Protein AF-A0AAD4V0M7-F1 (afdb_monomer_lite)

Radius of gyration: 17.0 Å; chains: 1; bounding box: 47×48×39 Å

Sequence (174 aa):
MKFLETIVFMVLGIALSFDIGGNMSCNAAGQYDYFQFVQESPFVFCKIMDGNGCNILPLPWIFTIHGLWPSNFTHRHEPCVGAQFSRDVMNEASNNELRADLELSWRSFISGRSNMDFWEYEYNTHGKCSDHKFSQMQYFDRARSLWKQYKAHTLFSNRSIEPGKSYRFTDAMK

Secondary structure (DSSP, 8-state):
---------SSS---EEEE------S-SS---SEEEEEEE-HHHHHHHTTTSSB--SSPPSS-EEEEEEEE-TT---PPP-SPPP-HHHHHSGGGHHHHHHHHHHS---BTT--HHHHHHHHHHHTGGGGTTTS-HHHHHHHHHHHHHH--HHHHHHHTT--TTS---HHHHT-

Structure (mmCIF, N/CA/C/O backbone):
data_AF-A0AAD4V0M7-F1
#
_entry.id   AF-A0AAD4V0M7-F1
#
loop_
_atom_site.group_PDB
_atom_site.id
_atom_site.type_symbol
_atom_site.label_atom_id
_atom_site.label_alt_id
_atom_site.label_comp_id
_atom_site.label_asym_id
_atom_site.label_entity_id
_atom_site.label_seq_id
_atom_site.pdbx_PDB_ins_code
_atom_site.Cartn_x
_atom_site.Cartn_y
_atom_site.Cartn_z
_atom_site.occupancy
_atom_site.B_iso_or_equiv
_atom_site.auth_seq_id
_atom_site.auth_comp_id
_atom_site.auth_asym_id
_atom_site.auth_atom_id
_atom_site.pdbx_PDB_model_num
ATOM 1 N N . MET A 1 1 ? -1.769 -33.464 -7.963 1.00 26.36 1 MET A N 1
ATOM 2 C CA . MET A 1 1 ? -2.168 -32.127 -7.479 1.00 26.36 1 MET A CA 1
ATOM 3 C C . MET A 1 1 ? -1.228 -31.100 -8.090 1.00 26.36 1 MET A C 1
ATOM 5 O O . MET A 1 1 ? -0.096 -30.991 -7.644 1.00 26.36 1 MET A O 1
ATOM 9 N N . LYS A 1 2 ? -1.641 -30.448 -9.180 1.00 24.23 2 LYS A N 1
ATOM 10 C CA . LYS A 1 2 ? -0.927 -29.311 -9.773 1.00 24.23 2 LYS A CA 1
ATOM 11 C C . LYS A 1 2 ? -1.773 -28.082 -9.457 1.00 24.23 2 LYS A C 1
ATOM 13 O O . LYS A 1 2 ? -2.903 -28.011 -9.926 1.00 24.23 2 LYS A O 1
ATOM 18 N N . PHE A 1 3 ? -1.263 -27.206 -8.598 1.00 26.52 3 PHE A N 1
ATOM 19 C CA . PHE A 1 3 ? -1.869 -25.908 -8.322 1.00 26.52 3 PHE A CA 1
ATOM 20 C C . PHE A 1 3 ? -1.804 -25.084 -9.610 1.00 26.52 3 PHE A C 1
ATOM 22 O O . PHE A 1 3 ? -0.721 -24.860 -10.149 1.00 26.52 3 PHE A O 1
ATOM 29 N N . LEU A 1 4 ? -2.969 -24.743 -10.156 1.00 24.91 4 LEU A N 1
ATOM 30 C CA . LEU A 1 4 ? -3.103 -23.914 -11.346 1.00 24.91 4 LEU A CA 1
ATOM 31 C C . LEU A 1 4 ? -3.176 -22.455 -10.874 1.00 24.91 4 LEU A C 1
ATOM 33 O O . LEU A 1 4 ? -4.256 -21.947 -10.596 1.00 24.91 4 LEU A O 1
ATOM 37 N N . GLU A 1 5 ? -2.035 -21.781 -10.742 1.00 35.38 5 GLU A N 1
ATOM 38 C CA . GLU A 1 5 ? -2.038 -20.324 -10.585 1.00 35.38 5 GLU A CA 1
ATOM 39 C C . GLU A 1 5 ? -2.239 -19.690 -11.962 1.00 35.38 5 GLU A C 1
ATOM 41 O O . GLU A 1 5 ? -1.341 -19.672 -12.804 1.00 35.38 5 GLU A O 1
ATOM 46 N N . THR A 1 6 ? -3.450 -19.204 -12.223 1.00 31.84 6 THR A N 1
ATOM 47 C CA . THR A 1 6 ? -3.729 -18.373 -13.398 1.00 31.84 6 THR A CA 1
ATOM 48 C C . THR A 1 6 ? -3.452 -16.922 -13.022 1.00 31.84 6 THR A C 1
ATOM 50 O O . THR A 1 6 ? -4.291 -16.254 -12.425 1.00 31.84 6 THR A O 1
ATOM 53 N N . ILE A 1 7 ? -2.251 -16.438 -13.350 1.00 39.69 7 ILE A N 1
ATOM 54 C CA . ILE A 1 7 ? -1.890 -15.024 -13.215 1.00 39.69 7 ILE A CA 1
ATOM 55 C C . ILE A 1 7 ? -2.417 -14.285 -14.450 1.00 39.69 7 ILE A C 1
ATOM 57 O O . ILE A 1 7 ? -1.836 -14.364 -15.534 1.00 39.69 7 ILE A O 1
ATOM 61 N N . VAL A 1 8 ? -3.534 -13.571 -14.302 1.00 33.03 8 VAL A N 1
ATOM 62 C CA . VAL A 1 8 ? -4.040 -12.662 -15.340 1.00 33.03 8 VAL A CA 1
ATOM 63 C C . VAL A 1 8 ? -3.211 -11.376 -15.294 1.00 33.03 8 VAL A C 1
ATOM 65 O O . VAL A 1 8 ? -3.481 -10.475 -14.506 1.00 33.03 8 VAL A O 1
ATOM 68 N N . PHE A 1 9 ? -2.177 -11.297 -16.135 1.00 38.91 9 PHE A N 1
ATOM 69 C CA . PHE A 1 9 ? -1.424 -10.067 -16.390 1.00 38.91 9 PHE A CA 1
ATOM 70 C C . PHE A 1 9 ? -2.208 -9.165 -17.351 1.00 38.91 9 PHE A C 1
ATOM 72 O O . PHE A 1 9 ? -1.961 -9.168 -18.556 1.00 38.91 9 PHE A O 1
ATOM 79 N N . MET A 1 10 ? -3.129 -8.355 -16.834 1.00 32.69 10 MET A N 1
ATOM 80 C CA . MET A 1 10 ? -3.422 -7.083 -17.496 1.00 32.69 10 MET A CA 1
ATOM 81 C C . MET A 1 10 ? -2.474 -6.059 -16.885 1.00 32.69 10 MET A C 1
ATOM 83 O O . MET A 1 10 ? -2.625 -5.711 -15.726 1.00 32.69 10 MET A O 1
ATOM 87 N N . VAL A 1 11 ? -1.425 -5.721 -17.643 1.00 41.91 11 VAL A N 1
ATOM 88 C CA . VAL A 1 11 ? -0.483 -4.601 -17.459 1.00 41.91 11 VAL A CA 1
ATOM 89 C C . VAL A 1 11 ? -0.416 -4.041 -16.020 1.00 41.91 11 VAL A C 1
ATOM 91 O O . VAL A 1 11 ? -1.265 -3.253 -15.632 1.00 41.91 11 VAL A O 1
ATOM 94 N N . LEU A 1 12 ? 0.664 -4.382 -15.295 1.00 45.62 12 LEU A N 1
ATOM 95 C CA . LEU A 1 12 ? 1.096 -3.827 -13.989 1.00 45.62 12 LEU A CA 1
ATOM 96 C C . LEU A 1 12 ? 0.575 -4.460 -12.681 1.00 45.62 12 LEU A C 1
ATOM 98 O O . LEU A 1 12 ? 0.452 -3.774 -11.672 1.00 45.62 12 LEU A O 1
ATOM 102 N N . GLY A 1 13 ? 0.481 -5.788 -12.600 1.00 40.53 13 GLY A N 1
ATOM 103 C CA . GLY A 1 13 ? 0.712 -6.423 -11.300 1.00 40.53 13 GLY A CA 1
ATOM 104 C C . GLY A 1 13 ? 0.657 -7.939 -11.279 1.00 40.53 13 GLY A C 1
ATOM 105 O O . GLY A 1 13 ? -0.015 -8.575 -12.086 1.00 40.53 13 GLY A O 1
ATOM 106 N N . ILE A 1 14 ? 1.414 -8.526 -10.351 1.00 47.59 14 ILE A N 1
ATOM 107 C CA . ILE A 1 14 ? 1.289 -9.944 -10.008 1.00 47.59 14 ILE A CA 1
ATOM 108 C C . ILE A 1 14 ? 0.067 -10.046 -9.106 1.00 47.59 14 ILE A C 1
ATOM 110 O O . ILE A 1 14 ? 0.139 -9.567 -7.982 1.00 47.59 14 ILE A O 1
ATOM 114 N N . ALA A 1 15 ? -1.023 -10.635 -9.596 1.00 45.94 15 ALA A N 1
ATOM 115 C CA . ALA A 1 15 ? -2.197 -10.948 -8.793 1.00 45.94 15 ALA A CA 1
ATOM 116 C C . ALA A 1 15 ? -2.045 -12.343 -8.168 1.00 45.94 15 ALA A C 1
ATOM 118 O O . ALA A 1 15 ? -2.084 -13.343 -8.882 1.00 45.94 15 ALA A O 1
ATOM 119 N N . LEU A 1 16 ? -1.889 -12.418 -6.844 1.00 46.47 16 LEU A N 1
ATOM 120 C CA . LEU A 1 16 ? -2.046 -13.676 -6.103 1.00 46.47 16 LEU A CA 1
ATOM 121 C C . LEU A 1 16 ? -3.525 -13.857 -5.752 1.00 46.47 16 LEU A C 1
ATOM 123 O O . LEU A 1 16 ? -4.110 -12.945 -5.168 1.00 46.47 16 LEU A O 1
ATOM 127 N N . SER A 1 17 ? -4.105 -15.005 -6.112 1.00 43.69 17 SER A N 1
ATOM 128 C CA . SER A 1 17 ? -5.512 -15.346 -5.850 1.00 43.69 17 SER A CA 1
ATOM 129 C C . SER A 1 17 ? -5.597 -16.380 -4.726 1.00 43.69 17 SER A C 1
ATOM 131 O O . SER A 1 17 ? -4.921 -17.404 -4.788 1.00 43.69 17 SER A O 1
ATOM 133 N N . PHE A 1 18 ? -6.412 -16.125 -3.698 1.00 41.75 18 PHE A N 1
ATOM 134 C CA . PHE A 1 18 ? -6.657 -17.066 -2.596 1.00 41.75 18 PHE A CA 1
ATOM 135 C C . PHE A 1 18 ? -8.143 -17.431 -2.530 1.00 41.75 18 PHE A C 1
ATOM 137 O O . PHE A 1 18 ? -8.981 -16.532 -2.441 1.00 41.75 18 PHE A O 1
ATOM 144 N N . ASP A 1 19 ? -8.449 -18.731 -2.519 1.00 38.53 19 ASP A N 1
ATOM 145 C CA . ASP A 1 19 ? -9.811 -19.258 -2.382 1.00 38.53 19 ASP A CA 1
ATOM 146 C C . ASP A 1 19 ? -10.252 -19.259 -0.910 1.00 38.53 19 ASP A C 1
ATOM 148 O O . ASP A 1 19 ? -9.589 -19.844 -0.048 1.00 38.53 19 ASP A O 1
ATOM 152 N N . ILE A 1 20 ? -11.402 -18.648 -0.610 1.00 52.00 20 ILE A N 1
ATOM 153 C CA . ILE A 1 20 ? -12.052 -18.756 0.704 1.00 52.00 20 ILE A CA 1
ATOM 154 C C . ILE A 1 20 ? -13.292 -19.640 0.541 1.00 52.00 20 ILE A C 1
ATOM 156 O O . ILE A 1 20 ? -14.368 -19.169 0.180 1.00 52.00 20 ILE A O 1
ATOM 160 N N . GLY A 1 21 ? -13.143 -20.942 0.794 1.00 39.38 21 GLY A N 1
ATOM 161 C CA . GLY A 1 21 ? -14.254 -21.894 0.756 1.00 39.38 21 GLY A CA 1
ATOM 162 C C . GLY A 1 21 ? -15.208 -21.713 1.940 1.00 39.38 21 GLY A C 1
ATOM 163 O O . GLY A 1 21 ? -14.847 -22.005 3.079 1.00 39.38 21 GLY A O 1
ATOM 164 N N . GLY A 1 22 ? -16.440 -21.276 1.672 1.00 40.38 22 GLY A N 1
ATOM 165 C CA . GLY A 1 22 ? -17.527 -21.241 2.651 1.00 40.38 22 GLY A CA 1
ATOM 166 C C . GLY A 1 22 ? -18.890 -21.031 1.989 1.00 40.38 22 GLY A C 1
ATOM 167 O O . GLY A 1 22 ? -19.119 -20.007 1.353 1.00 40.38 22 GLY A O 1
ATOM 168 N N . ASN A 1 23 ? -19.800 -21.999 2.149 1.00 49.25 23 ASN A N 1
ATOM 169 C CA . ASN A 1 23 ? -21.203 -21.887 1.738 1.00 49.25 23 ASN A CA 1
ATOM 170 C C . ASN A 1 23 ? -21.910 -20.828 2.597 1.00 49.25 23 ASN A C 1
ATOM 172 O O . ASN A 1 23 ? -22.103 -21.051 3.791 1.00 49.25 23 ASN A O 1
ATOM 176 N N . MET A 1 24 ? -22.344 -19.715 2.002 1.00 39.56 24 MET A N 1
ATOM 177 C CA . MET A 1 24 ? -23.237 -18.759 2.662 1.00 39.56 24 MET A CA 1
ATOM 178 C C . MET A 1 24 ? -24.354 -18.334 1.706 1.00 39.56 24 MET A C 1
ATOM 180 O O . MET A 1 24 ? -24.104 -17.834 0.611 1.00 39.56 24 MET A O 1
ATOM 184 N N . SER A 1 25 ? -25.583 -18.590 2.148 1.00 35.38 25 SER A N 1
ATOM 185 C CA . SER A 1 25 ? -26.840 -18.324 1.451 1.00 35.38 25 SER A CA 1
ATOM 186 C C . SER A 1 25 ? -27.144 -16.825 1.337 1.00 35.38 25 SER A C 1
ATOM 188 O O . SER A 1 25 ? -26.758 -16.020 2.179 1.00 35.38 25 SER A O 1
ATOM 190 N N . CYS A 1 26 ? -27.878 -16.516 0.272 1.00 50.94 26 CYS A N 1
ATOM 191 C CA . CYS A 1 26 ? -28.283 -15.245 -0.321 1.00 50.94 26 CYS A CA 1
ATOM 192 C C . CYS A 1 26 ? -28.899 -14.176 0.607 1.00 50.94 26 CYS A C 1
ATOM 194 O O . CYS A 1 26 ? -29.883 -14.438 1.296 1.00 50.94 26 CYS A O 1
ATOM 196 N N . ASN A 1 27 ? -28.330 -12.959 0.519 1.00 46.00 27 ASN A N 1
ATOM 197 C CA . ASN A 1 27 ? -28.951 -11.613 0.509 1.00 46.00 27 ASN A CA 1
ATOM 198 C C . ASN A 1 27 ? -27.983 -10.566 1.106 1.00 46.00 27 ASN A C 1
ATOM 200 O O . ASN A 1 27 ? -28.188 -10.152 2.240 1.00 46.00 27 ASN A O 1
ATOM 204 N N . ALA A 1 28 ? -26.925 -10.139 0.398 1.00 41.00 28 ALA A N 1
ATOM 205 C CA . ALA A 1 28 ? -26.123 -8.957 0.775 1.00 41.00 28 ALA A CA 1
ATOM 206 C C . ALA A 1 28 ? -25.021 -8.642 -0.255 1.00 41.00 28 ALA A C 1
ATOM 208 O O . ALA A 1 28 ? -24.510 -9.552 -0.897 1.00 41.00 28 ALA A O 1
ATOM 209 N N . ALA A 1 29 ? -24.678 -7.352 -0.364 1.00 44.03 29 ALA A N 1
ATOM 210 C CA . ALA A 1 29 ? -23.478 -6.731 -0.946 1.00 44.03 29 ALA A CA 1
ATOM 211 C C . ALA A 1 29 ? -22.502 -7.623 -1.753 1.00 44.03 29 ALA A C 1
ATOM 213 O O . ALA A 1 29 ? -21.801 -8.453 -1.182 1.00 44.03 29 ALA A O 1
ATOM 214 N N . GLY A 1 30 ? -22.404 -7.347 -3.064 1.00 56.53 30 GLY A N 1
ATOM 215 C CA . GLY A 1 30 ? -21.287 -7.672 -3.969 1.00 56.53 30 GLY A CA 1
ATOM 216 C C . GLY A 1 30 ? -20.520 -8.963 -3.674 1.00 56.53 30 GLY A C 1
ATOM 217 O O . GLY A 1 30 ? -19.467 -8.937 -3.039 1.00 56.53 30 GLY A O 1
ATOM 218 N N . GLN A 1 31 ? -21.026 -10.093 -4.163 1.00 72.38 31 GLN A N 1
ATOM 219 C CA . GLN A 1 31 ? -20.379 -11.393 -4.004 1.00 72.38 31 GLN A CA 1
ATOM 220 C C . GLN A 1 31 ? -19.100 -11.457 -4.867 1.00 72.38 31 GLN A C 1
ATOM 222 O O . GLN A 1 31 ? -19.158 -11.306 -6.086 1.00 72.38 31 GLN A O 1
ATOM 227 N N . TYR A 1 32 ? -17.941 -11.664 -4.237 1.00 83.38 32 TYR A N 1
ATOM 228 C CA . TYR A 1 32 ? -16.656 -11.903 -4.906 1.00 83.38 32 TYR A CA 1
ATOM 229 C C . TYR A 1 32 ? -16.177 -13.333 -4.636 1.00 83.38 32 TYR A C 1
ATOM 231 O O . TYR A 1 32 ? -16.480 -13.899 -3.583 1.00 83.38 32 TYR A O 1
ATOM 239 N N . ASP A 1 33 ? -15.408 -13.890 -5.568 1.00 86.44 33 ASP A N 1
ATOM 240 C CA . ASP A 1 33 ? -14.909 -15.266 -5.493 1.00 86.44 33 ASP A CA 1
ATOM 241 C C . ASP A 1 33 ? -13.504 -15.323 -4.875 1.00 86.44 33 ASP A C 1
ATOM 243 O O . ASP A 1 33 ? -13.206 -16.189 -4.054 1.00 86.44 33 ASP A O 1
ATOM 247 N N . TYR A 1 34 ? -12.644 -14.369 -5.240 1.00 87.12 34 TYR A N 1
ATOM 248 C CA . TYR A 1 34 ? -11.253 -14.294 -4.792 1.00 87.12 34 TYR A CA 1
ATOM 249 C C . TYR A 1 34 ? -10.794 -12.839 -4.652 1.00 87.12 34 TYR A C 1
ATOM 251 O O . TYR A 1 34 ? -11.474 -11.901 -5.070 1.00 87.12 34 TYR A O 1
ATOM 259 N N . PHE A 1 35 ? -9.619 -12.647 -4.057 1.00 90.12 35 PHE A N 1
ATOM 260 C CA . PHE A 1 35 ? -8.923 -11.363 -4.056 1.00 90.12 35 PHE A CA 1
ATOM 261 C C . PHE A 1 35 ? -7.748 -11.400 -5.019 1.00 90.12 35 PHE A C 1
ATOM 263 O O . PHE A 1 35 ? -6.959 -12.337 -4.969 1.00 90.12 35 PHE A O 1
ATOM 270 N N . GLN A 1 36 ? -7.585 -10.352 -5.821 1.00 92.00 36 GLN A N 1
ATOM 271 C CA . GLN A 1 36 ? -6.338 -10.072 -6.523 1.00 92.00 36 GLN A CA 1
ATOM 272 C C . GLN A 1 36 ? -5.502 -9.129 -5.667 1.00 92.00 36 GLN A C 1
ATOM 274 O O . GLN A 1 36 ? -5.848 -7.963 -5.505 1.00 92.00 36 GLN A O 1
ATOM 279 N N . PHE A 1 37 ? -4.404 -9.622 -5.104 1.00 94.50 37 PHE A N 1
ATOM 280 C CA . PHE A 1 37 ? -3.415 -8.751 -4.473 1.00 94.50 37 PHE A CA 1
ATOM 281 C C . PHE A 1 37 ? -2.410 -8.280 -5.516 1.00 94.50 37 PHE A C 1
ATOM 283 O O . PHE A 1 37 ? -1.673 -9.111 -6.030 1.00 94.50 37 PHE A O 1
ATOM 290 N N . VAL A 1 38 ? -2.388 -6.984 -5.819 1.00 93.44 38 VAL A N 1
ATOM 291 C CA . VAL A 1 38 ? -1.659 -6.389 -6.944 1.00 93.44 38 VAL A CA 1
ATOM 292 C C . VAL A 1 38 ? -0.508 -5.539 -6.418 1.00 93.44 38 VAL A C 1
ATOM 294 O O . VAL A 1 38 ? -0.705 -4.639 -5.600 1.00 93.44 38 VAL A O 1
ATOM 297 N N . GLN A 1 39 ? 0.700 -5.813 -6.905 1.00 92.44 39 GLN A N 1
ATOM 298 C CA . GLN A 1 39 ? 1.899 -5.027 -6.611 1.00 92.44 39 GLN A CA 1
ATOM 299 C C . GLN A 1 39 ? 2.450 -4.363 -7.871 1.00 92.44 39 GLN A C 1
ATOM 301 O O . GLN A 1 39 ? 2.520 -4.999 -8.924 1.00 92.44 39 GLN A O 1
ATOM 306 N N . GLU A 1 40 ? 2.933 -3.132 -7.736 1.00 88.94 40 GLU A N 1
ATOM 307 C CA . GLU A 1 40 ? 3.540 -2.347 -8.808 1.00 88.94 40 GLU A CA 1
ATOM 308 C C . GLU A 1 40 ? 5.016 -2.033 -8.536 1.00 88.94 40 GLU A C 1
ATOM 310 O O . GLU A 1 40 ? 5.474 -1.948 -7.393 1.00 88.94 40 GLU A O 1
ATOM 315 N N . SER A 1 41 ? 5.784 -1.877 -9.617 1.00 86.81 41 SER A N 1
ATOM 316 C CA . SER A 1 41 ? 7.169 -1.417 -9.546 1.00 86.81 41 SER A CA 1
ATOM 317 C C . SER A 1 41 ? 7.212 0.101 -9.720 1.00 86.81 41 SER A C 1
ATOM 319 O O . SER A 1 41 ? 6.818 0.572 -10.792 1.00 86.81 41 SER A O 1
ATOM 321 N N . PRO A 1 42 ? 7.785 0.857 -8.766 1.00 84.94 42 PRO A N 1
ATOM 322 C CA . PRO A 1 42 ? 7.953 2.305 -8.900 1.00 84.94 42 PRO A CA 1
ATOM 323 C C . PRO A 1 42 ? 8.733 2.684 -10.168 1.00 84.94 42 PRO A C 1
ATOM 325 O O . PRO A 1 42 ? 8.384 3.624 -10.875 1.00 84.94 42 PRO A O 1
ATOM 328 N N . PHE A 1 43 ? 9.767 1.907 -10.506 1.00 81.31 43 PHE A N 1
ATOM 329 C CA . PHE A 1 43 ? 10.588 2.124 -11.700 1.00 81.31 43 PHE A CA 1
ATOM 330 C C . PHE A 1 43 ? 9.806 1.939 -12.997 1.00 81.31 43 PHE A C 1
ATOM 332 O O . PHE A 1 43 ? 9.916 2.764 -13.902 1.00 81.31 43 PHE A O 1
ATOM 339 N N . VAL A 1 44 ? 9.030 0.856 -13.103 1.00 80.75 44 VAL A N 1
ATOM 340 C CA . VAL A 1 44 ? 8.244 0.586 -14.315 1.00 80.75 44 VAL A CA 1
ATOM 341 C C . VAL A 1 44 ? 7.116 1.604 -14.443 1.00 80.75 44 VAL A C 1
ATOM 343 O O . VAL A 1 44 ? 6.946 2.166 -15.522 1.00 80.75 44 VAL A O 1
ATOM 346 N N . PHE A 1 45 ? 6.411 1.895 -13.346 1.00 84.69 45 PHE A N 1
ATOM 347 C CA . PHE A 1 45 ? 5.355 2.903 -13.310 1.00 84.69 45 PHE A CA 1
ATOM 348 C C . PHE A 1 45 ? 5.871 4.260 -13.807 1.00 84.69 45 PHE A C 1
ATOM 350 O O . PHE A 1 45 ? 5.352 4.814 -14.776 1.00 84.69 45 PHE A O 1
ATOM 357 N N . CYS A 1 46 ? 6.964 4.757 -13.221 1.00 80.00 46 CYS A N 1
ATOM 358 C CA . CYS A 1 46 ? 7.514 6.062 -13.580 1.00 80.00 46 CYS A CA 1
ATOM 359 C C . CYS A 1 46 ? 8.115 6.122 -14.981 1.00 80.00 46 CYS A C 1
ATOM 361 O O . CYS A 1 46 ? 8.042 7.165 -15.628 1.00 80.00 46 CYS A O 1
ATOM 363 N N . LYS A 1 47 ? 8.681 5.013 -15.469 1.00 79.69 47 LYS A N 1
ATOM 364 C CA . LYS A 1 47 ? 9.166 4.921 -16.848 1.00 79.69 47 LYS A CA 1
ATOM 365 C C . LYS A 1 47 ? 8.021 5.011 -17.860 1.00 79.69 47 LYS A C 1
ATOM 367 O O . LYS A 1 47 ? 8.203 5.619 -18.906 1.00 79.69 47 LYS A O 1
ATOM 372 N N . ILE A 1 48 ? 6.865 4.412 -17.564 1.00 77.94 48 ILE A N 1
ATOM 373 C CA . ILE A 1 48 ? 5.681 4.458 -18.438 1.00 77.94 48 ILE A CA 1
ATOM 374 C C . ILE A 1 48 ? 5.036 5.848 -18.429 1.00 77.94 48 ILE A C 1
ATOM 376 O O . ILE A 1 48 ? 4.597 6.317 -19.473 1.00 77.94 48 ILE A O 1
ATOM 380 N N . MET A 1 49 ? 5.021 6.525 -17.279 1.00 74.12 49 MET A N 1
ATOM 381 C CA . MET A 1 49 ? 4.455 7.875 -17.136 1.00 74.12 49 MET A CA 1
ATOM 382 C C . MET A 1 49 ? 5.317 8.996 -17.759 1.00 74.12 49 MET A C 1
ATOM 384 O O . MET A 1 49 ? 4.971 10.169 -17.618 1.00 74.12 49 MET A O 1
ATOM 388 N N . ASP A 1 50 ? 6.434 8.654 -18.415 1.00 66.44 50 ASP A N 1
ATOM 389 C CA . ASP A 1 50 ? 7.336 9.561 -19.146 1.00 66.44 50 ASP A CA 1
ATOM 390 C C . ASP A 1 50 ? 7.711 10.841 -18.369 1.00 66.44 50 ASP A C 1
ATOM 392 O O . ASP A 1 50 ? 7.634 11.961 -18.865 1.00 66.44 50 ASP A O 1
ATOM 396 N N . GLY A 1 51 ? 8.045 10.689 -17.080 1.00 59.78 51 GLY A N 1
ATOM 397 C CA . GLY A 1 51 ? 8.536 11.777 -16.220 1.00 59.78 51 GLY A CA 1
ATOM 398 C C . GLY A 1 51 ? 7.503 12.831 -15.787 1.00 59.78 51 GLY A C 1
ATOM 399 O O . GLY A 1 51 ? 7.720 13.493 -14.776 1.00 59.78 51 GLY A O 1
ATOM 400 N N . ASN A 1 52 ? 6.356 12.946 -16.459 1.00 62.69 52 ASN A N 1
ATOM 401 C CA . ASN A 1 52 ? 5.331 13.960 -16.163 1.00 62.69 52 ASN A CA 1
ATOM 402 C C . ASN A 1 52 ? 4.467 13.640 -14.934 1.00 62.69 52 ASN A C 1
ATOM 404 O O . ASN A 1 52 ? 3.680 14.474 -14.489 1.00 62.69 52 ASN A O 1
ATOM 408 N N . GLY A 1 53 ? 4.600 12.429 -14.391 1.00 66.50 53 GLY A N 1
ATOM 409 C CA . GLY A 1 53 ? 3.740 11.930 -13.325 1.00 66.50 53 GLY A CA 1
ATOM 410 C C . GLY A 1 53 ? 4.446 11.567 -12.029 1.00 66.50 53 GLY A C 1
ATOM 411 O O . GLY A 1 53 ? 3.743 11.417 -11.047 1.00 66.50 53 GLY A O 1
ATOM 412 N N . CYS A 1 54 ? 5.776 11.435 -11.978 1.00 76.88 54 CYS A N 1
ATOM 413 C CA . CYS A 1 54 ? 6.443 10.878 -10.796 1.00 76.88 54 CYS A CA 1
ATOM 414 C C . CYS A 1 54 ? 7.082 11.915 -9.877 1.00 76.88 54 CYS A C 1
ATOM 416 O O . CYS A 1 54 ? 7.932 12.694 -10.294 1.00 76.88 54 CYS A O 1
ATOM 418 N N . ASN A 1 55 ? 6.700 11.879 -8.598 1.00 70.19 55 ASN A N 1
ATOM 419 C CA . ASN A 1 55 ? 7.120 12.831 -7.565 1.00 70.19 55 ASN A CA 1
ATOM 420 C C . ASN A 1 55 ? 8.074 12.255 -6.503 1.00 70.19 55 ASN A C 1
ATOM 422 O O . ASN A 1 55 ? 8.504 12.996 -5.621 1.00 70.19 55 ASN A O 1
ATOM 426 N N . ILE A 1 56 ? 8.412 10.961 -6.550 1.00 67.38 56 ILE A N 1
ATOM 427 C CA . ILE A 1 56 ? 9.277 10.321 -5.547 1.00 67.38 56 ILE A CA 1
ATOM 428 C C . ILE A 1 56 ? 10.647 10.020 -6.160 1.00 67.38 56 ILE A C 1
ATOM 430 O O . ILE A 1 56 ? 10.778 9.136 -7.003 1.00 67.38 56 ILE A O 1
ATOM 434 N N . LEU A 1 57 ? 11.680 10.736 -5.703 1.00 66.62 57 LEU A N 1
ATOM 435 C CA . LEU A 1 57 ? 13.086 10.453 -5.999 1.00 66.62 57 LEU A CA 1
ATOM 436 C C . LEU A 1 57 ? 13.902 10.421 -4.689 1.00 66.62 57 LEU A C 1
ATOM 438 O O . LEU A 1 57 ? 13.732 11.319 -3.864 1.00 66.62 57 LEU A O 1
ATOM 442 N N . PRO A 1 58 ? 14.800 9.435 -4.490 1.00 74.50 58 PRO A N 1
ATOM 443 C CA . PRO A 1 58 ? 15.035 8.274 -5.351 1.00 74.50 58 PRO A CA 1
ATOM 444 C C . PRO A 1 58 ? 13.862 7.279 -5.317 1.00 74.50 58 PRO A C 1
ATOM 446 O O . PRO A 1 58 ? 13.175 7.145 -4.304 1.00 74.50 58 PRO A O 1
ATOM 449 N N . LEU A 1 59 ? 13.639 6.569 -6.427 1.00 78.06 59 LEU A N 1
ATOM 450 C CA . LEU A 1 59 ? 12.591 5.550 -6.494 1.00 78.06 59 LEU A CA 1
ATOM 451 C C . LEU A 1 59 ? 12.952 4.344 -5.612 1.00 78.06 59 LEU A C 1
ATOM 453 O O . LEU A 1 59 ? 14.090 3.864 -5.670 1.00 78.06 59 LEU A O 1
ATOM 457 N N . PRO A 1 60 ? 12.003 3.828 -4.811 1.00 79.75 60 PRO A N 1
ATOM 458 C CA . PRO A 1 60 ? 12.250 2.643 -4.011 1.00 79.75 60 PRO A CA 1
ATOM 459 C C . PRO A 1 60 ? 12.497 1.412 -4.895 1.00 79.75 60 PRO A C 1
ATOM 461 O O . PRO A 1 60 ? 11.784 1.167 -5.864 1.00 79.75 60 PRO A O 1
ATOM 464 N N . TRP A 1 61 ? 13.472 0.586 -4.509 1.00 79.88 61 TRP A N 1
ATOM 465 C CA . TRP A 1 61 ? 13.775 -0.716 -5.138 1.00 79.88 61 TRP A CA 1
ATOM 466 C C . TRP A 1 61 ? 12.817 -1.838 -4.726 1.00 79.88 61 TRP A C 1
ATOM 468 O O . TRP A 1 61 ? 12.961 -2.984 -5.148 1.00 79.88 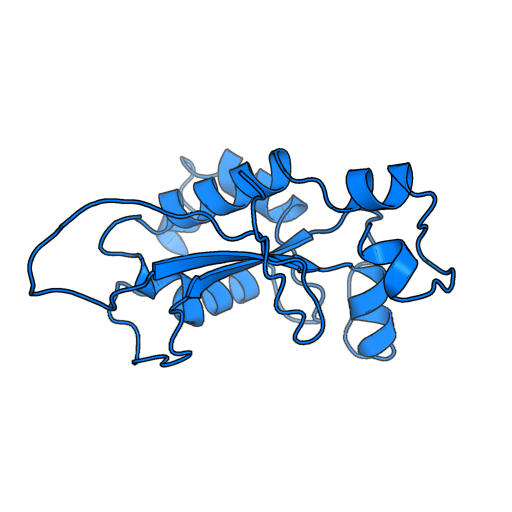61 TRP A O 1
ATOM 478 N N . ILE A 1 62 ? 11.830 -1.508 -3.900 1.00 85.56 62 ILE A N 1
ATOM 479 C CA . ILE A 1 62 ? 10.789 -2.414 -3.435 1.00 85.56 62 ILE A CA 1
ATOM 480 C C . ILE A 1 62 ? 9.524 -2.193 -4.258 1.00 85.56 62 ILE A C 1
ATOM 482 O O . ILE A 1 62 ? 9.149 -1.061 -4.554 1.00 85.56 62 ILE A O 1
ATOM 486 N N . PHE A 1 63 ? 8.866 -3.292 -4.614 1.00 89.50 63 PHE A N 1
ATOM 487 C CA . PHE A 1 63 ? 7.504 -3.232 -5.129 1.00 89.50 63 PHE A CA 1
ATOM 488 C C . PHE A 1 63 ? 6.571 -2.772 -4.010 1.00 89.50 63 PHE A C 1
ATOM 490 O O . PHE A 1 63 ? 6.740 -3.178 -2.855 1.00 89.50 63 PHE A O 1
ATOM 497 N N . THR A 1 64 ? 5.598 -1.944 -4.359 1.00 92.50 64 THR A N 1
ATOM 498 C CA . THR A 1 64 ? 4.546 -1.476 -3.454 1.00 92.50 64 THR A CA 1
ATOM 499 C C . THR A 1 64 ? 3.216 -2.084 -3.858 1.00 92.50 64 THR A C 1
ATOM 501 O O . THR A 1 64 ? 3.040 -2.556 -4.978 1.00 92.50 64 THR A O 1
ATOM 504 N N . ILE A 1 65 ? 2.279 -2.105 -2.926 1.00 96.12 65 ILE A N 1
ATOM 505 C CA . ILE A 1 65 ? 0.885 -2.420 -3.176 1.00 96.12 65 ILE A CA 1
ATOM 506 C C . ILE A 1 65 ? 0.343 -1.372 -4.144 1.00 96.12 65 ILE A C 1
ATOM 508 O O . ILE A 1 65 ? 0.496 -0.174 -3.914 1.00 96.12 65 ILE A O 1
ATOM 512 N N . HIS A 1 66 ? -0.281 -1.857 -5.207 1.00 95.00 66 HIS A N 1
ATOM 513 C CA . HIS A 1 66 ? -1.161 -1.064 -6.047 1.00 95.00 66 HIS A CA 1
ATOM 514 C C . HIS A 1 66 ? -2.603 -1.209 -5.549 1.00 95.00 66 HIS A C 1
ATOM 516 O O . HIS A 1 66 ? -3.285 -0.211 -5.347 1.00 95.00 66 HIS A O 1
ATOM 522 N N . GLY A 1 67 ? -3.031 -2.450 -5.275 1.00 96.12 67 GLY A N 1
ATOM 523 C CA . GLY A 1 67 ? -4.425 -2.767 -4.992 1.00 96.12 67 GLY A CA 1
ATOM 524 C C . GLY A 1 67 ? -4.658 -4.108 -4.297 1.00 96.12 67 GLY A C 1
ATOM 525 O O . GLY A 1 67 ? -3.847 -5.031 -4.399 1.00 96.12 67 GLY A O 1
ATOM 526 N N . LEU A 1 68 ? -5.797 -4.237 -3.613 1.00 96.19 68 LEU A N 1
ATOM 527 C CA . LEU A 1 68 ? -6.344 -5.516 -3.151 1.00 96.19 68 LEU A CA 1
ATOM 528 C C . LEU A 1 68 ? -7.794 -5.625 -3.630 1.00 96.19 68 LEU A C 1
ATOM 530 O O . LEU A 1 68 ? -8.690 -5.009 -3.068 1.00 96.19 68 LEU A O 1
ATOM 534 N N . TRP A 1 69 ? -8.040 -6.388 -4.688 1.00 93.56 69 TRP A N 1
ATOM 535 C CA . TRP A 1 69 ? -9.291 -6.280 -5.436 1.00 93.56 69 TRP A CA 1
ATOM 536 C C . TRP A 1 69 ? -10.174 -7.519 -5.277 1.00 93.56 69 TRP A C 1
ATOM 538 O O . TRP A 1 69 ? -9.841 -8.574 -5.827 1.00 93.56 69 TRP A O 1
ATOM 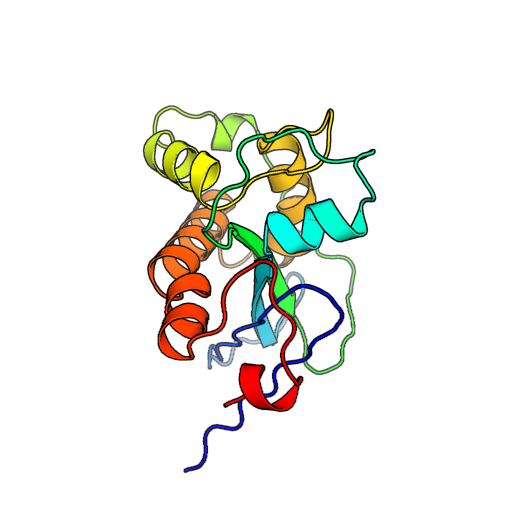548 N N . PRO A 1 70 ? -11.315 -7.417 -4.567 1.00 91.38 70 PRO A N 1
ATOM 549 C CA . PRO A 1 70 ? -12.399 -8.388 -4.673 1.00 91.38 70 PRO A CA 1
ATOM 550 C C . PRO A 1 70 ? -12.779 -8.603 -6.140 1.00 91.38 70 PRO A C 1
ATOM 552 O O . PRO A 1 70 ? -13.118 -7.655 -6.847 1.00 91.38 70 PRO A O 1
ATOM 555 N N . SER A 1 71 ? -12.68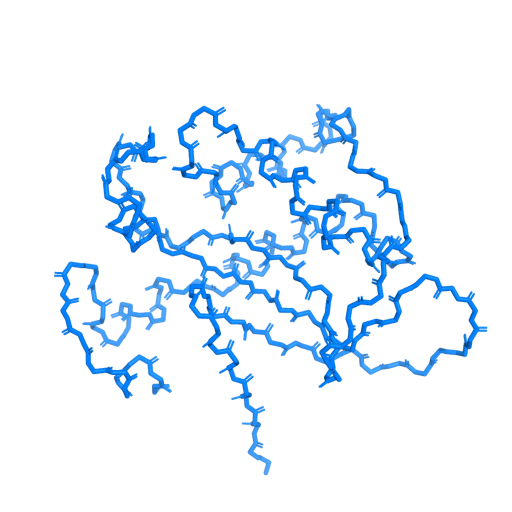0 -9.844 -6.603 1.00 86.94 71 SER A N 1
ATOM 556 C CA . SER A 1 71 ? -12.791 -10.203 -8.016 1.00 86.94 71 SER A CA 1
ATOM 557 C C . SER A 1 71 ? -13.668 -11.435 -8.205 1.00 86.94 71 SER A C 1
ATOM 559 O O . SER A 1 71 ? -13.849 -12.240 -7.289 1.00 86.94 71 SER A O 1
ATOM 561 N N . ASN A 1 72 ? -14.236 -11.573 -9.401 1.00 85.88 72 ASN A N 1
ATOM 562 C CA . ASN A 1 72 ? -15.113 -12.679 -9.767 1.00 85.88 72 ASN A CA 1
ATOM 563 C C . ASN A 1 72 ? -14.584 -13.368 -11.030 1.00 85.88 72 ASN A C 1
ATOM 565 O O . ASN A 1 72 ? -14.111 -12.693 -11.949 1.00 85.88 72 ASN A O 1
ATOM 569 N N . PHE A 1 73 ? -14.708 -14.694 -11.113 1.00 82.62 73 PHE A N 1
ATOM 570 C CA . PHE A 1 73 ? -14.245 -15.468 -12.272 1.00 82.62 73 PHE A CA 1
ATOM 571 C C . PHE A 1 73 ? -14.979 -15.111 -13.573 1.00 82.62 73 PHE A C 1
ATOM 573 O O . PHE A 1 73 ? -14.469 -15.346 -14.665 1.00 82.62 73 PHE A O 1
ATOM 580 N N . THR A 1 74 ? -16.177 -14.534 -13.472 1.00 79.56 74 THR A N 1
ATOM 581 C CA . THR A 1 74 ? -16.981 -14.103 -14.625 1.00 79.56 74 THR A CA 1
ATOM 582 C C . THR A 1 74 ? -16.605 -12.716 -15.154 1.00 79.56 74 THR A C 1
ATOM 584 O O . THR A 1 74 ? -17.185 -12.277 -16.147 1.00 79.56 74 THR A O 1
ATOM 587 N N . HIS A 1 75 ? -15.673 -12.011 -14.496 1.00 66.94 75 HIS A N 1
ATOM 588 C CA . HIS A 1 75 ? -15.281 -10.622 -14.788 1.00 66.94 75 HIS A CA 1
ATOM 589 C C . HIS A 1 75 ? -16.437 -9.606 -14.773 1.00 66.94 75 HIS A C 1
ATOM 591 O O . HIS A 1 75 ? -16.308 -8.492 -15.283 1.00 66.94 75 HIS A O 1
ATOM 597 N N . ARG A 1 76 ? -17.586 -9.964 -14.189 1.00 61.41 76 ARG A N 1
ATOM 598 C CA . ARG A 1 76 ? -18.678 -9.020 -13.963 1.00 61.41 76 ARG A CA 1
ATOM 599 C C . ARG A 1 76 ? -18.383 -8.208 -12.710 1.00 61.41 76 ARG A C 1
ATOM 601 O O . ARG A 1 76 ? -18.338 -8.752 -11.612 1.00 61.41 76 ARG A O 1
ATOM 608 N N . HIS A 1 77 ? -18.218 -6.904 -12.890 1.00 62.94 77 HIS A N 1
ATOM 609 C CA . HIS A 1 77 ? -18.128 -5.947 -11.795 1.00 62.94 77 HIS A CA 1
ATOM 610 C C . HIS A 1 77 ? -19.479 -5.254 -11.649 1.00 62.94 77 HIS A C 1
ATOM 612 O O . HIS A 1 77 ? -19.784 -4.304 -12.369 1.00 62.94 77 HIS A O 1
ATOM 618 N N . GLU A 1 78 ? -20.321 -5.759 -10.751 1.00 67.69 78 GLU A N 1
ATOM 619 C CA . GLU A 1 78 ? -21.488 -4.993 -10.319 1.00 67.69 78 GLU A CA 1
ATOM 620 C C . GLU A 1 78 ? -21.036 -3.816 -9.438 1.00 67.69 78 GLU A C 1
ATOM 622 O O . GLU A 1 78 ? -20.008 -3.920 -8.760 1.00 67.69 78 GLU A O 1
ATOM 627 N N . PRO A 1 79 ? -21.769 -2.687 -9.427 1.00 70.69 79 PRO A N 1
ATOM 628 C CA . PRO A 1 79 ? -21.459 -1.577 -8.538 1.00 70.69 79 PRO A CA 1
ATOM 629 C C . PRO A 1 79 ? -21.415 -2.052 -7.085 1.00 70.69 79 PRO A C 1
ATOM 631 O O . PRO A 1 79 ? -22.408 -2.529 -6.536 1.00 70.69 79 PRO A O 1
ATOM 634 N N . CYS A 1 80 ? -20.253 -1.918 -6.453 1.00 77.38 80 CYS A N 1
ATOM 635 C CA . CYS A 1 80 ? -20.084 -2.375 -5.086 1.00 77.38 80 CYS A CA 1
ATOM 636 C C . CYS A 1 80 ? -20.882 -1.523 -4.102 1.00 77.38 80 CYS A C 1
ATOM 638 O O . CYS A 1 80 ? -20.845 -0.290 -4.149 1.00 77.38 80 CYS A O 1
ATOM 640 N N . VAL A 1 81 ? -21.552 -2.199 -3.172 1.00 82.62 81 VAL A N 1
ATOM 641 C CA . VAL A 1 81 ? -22.296 -1.583 -2.073 1.00 82.62 81 VAL A CA 1
ATOM 642 C C . VAL A 1 81 ? -21.499 -1.783 -0.789 1.00 82.62 81 VAL A C 1
ATOM 644 O O . VAL A 1 81 ? -21.213 -2.918 -0.419 1.00 82.62 81 VAL A O 1
ATOM 647 N N . GLY A 1 82 ? -21.149 -0.686 -0.124 1.00 89.00 82 GLY A N 1
ATOM 648 C CA . GLY A 1 82 ? -20.394 -0.680 1.127 1.00 89.00 82 GLY A CA 1
ATOM 649 C C . GLY A 1 82 ? -20.151 0.748 1.609 1.00 89.00 82 GLY A C 1
ATOM 650 O O . GLY A 1 82 ? -20.413 1.707 0.870 1.00 89.00 82 GLY A O 1
ATOM 651 N N . ALA A 1 83 ? -19.668 0.890 2.840 1.00 94.25 83 ALA A N 1
ATOM 652 C CA . ALA A 1 83 ? -19.267 2.175 3.388 1.00 94.25 83 ALA A CA 1
ATOM 653 C C . ALA A 1 83 ? -18.179 2.829 2.519 1.00 94.25 83 ALA A C 1
ATOM 655 O O . ALA A 1 83 ? -17.303 2.158 1.970 1.00 94.25 83 ALA A O 1
ATOM 656 N N . GLN A 1 84 ? -18.246 4.154 2.385 1.00 96.69 84 GLN A N 1
ATOM 657 C CA . GLN A 1 84 ? -17.176 4.928 1.758 1.00 96.69 84 GLN A CA 1
ATOM 658 C C . GLN A 1 84 ? -15.976 5.012 2.702 1.00 96.69 84 GLN A C 1
ATOM 660 O O . GLN A 1 84 ? -16.120 4.901 3.922 1.00 96.69 84 GLN A O 1
ATOM 665 N N . PHE A 1 85 ? -14.803 5.246 2.128 1.00 98.19 85 PHE A N 1
ATOM 666 C CA . PHE A 1 85 ? -13.579 5.468 2.872 1.00 98.19 85 PHE A CA 1
ATOM 667 C C . PHE A 1 85 ? -13.738 6.633 3.857 1.00 98.19 85 PHE A C 1
ATOM 669 O O . PHE A 1 85 ? -14.148 7.733 3.488 1.00 98.19 85 PHE A O 1
ATOM 676 N N . SER A 1 86 ? -13.363 6.401 5.108 1.00 98.50 86 SER A N 1
ATOM 677 C CA . SER A 1 86 ? -13.288 7.411 6.150 1.00 98.50 86 SER A CA 1
ATOM 678 C C . SER A 1 86 ? -11.832 7.777 6.420 1.00 98.50 86 SER A C 1
ATOM 680 O O . SER A 1 86 ? -11.071 6.999 7.011 1.00 98.50 86 SER A O 1
ATOM 682 N N . ARG A 1 87 ? -11.454 8.996 6.015 1.00 98.38 87 ARG A N 1
ATOM 683 C CA . ARG A 1 87 ? -10.166 9.605 6.381 1.00 98.38 87 ARG A CA 1
ATOM 6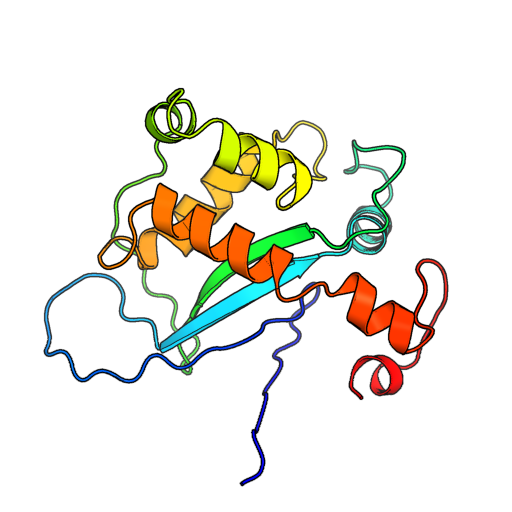84 C C . ARG A 1 87 ? -10.030 9.761 7.886 1.00 98.38 87 ARG A C 1
ATOM 686 O O . ARG A 1 87 ? -8.934 9.559 8.393 1.00 98.38 87 ARG A O 1
ATOM 693 N N . ASP A 1 88 ? -11.116 10.076 8.587 1.00 98.38 88 ASP A N 1
ATOM 694 C CA . ASP A 1 88 ? -11.102 10.267 10.038 1.00 98.38 88 ASP A CA 1
ATOM 695 C C . ASP A 1 88 ? -10.721 8.972 10.750 1.00 98.38 88 ASP A C 1
ATOM 697 O O . ASP A 1 88 ? -9.774 8.973 11.531 1.00 98.38 88 ASP A O 1
ATOM 701 N N . VAL A 1 89 ? -11.361 7.853 10.383 1.00 98.00 89 VAL A N 1
ATOM 702 C CA . VAL A 1 89 ? -11.031 6.525 10.927 1.00 98.00 89 VAL A CA 1
ATOM 703 C C . VAL A 1 89 ? -9.588 6.156 10.599 1.00 98.00 89 VAL A C 1
ATOM 705 O O . VAL A 1 89 ? -8.848 5.731 11.484 1.00 98.00 89 VAL A O 1
ATOM 708 N N . MET A 1 90 ? -9.141 6.362 9.353 1.00 98.19 90 MET A N 1
ATOM 709 C CA . MET A 1 90 ? -7.735 6.135 9.002 1.00 98.19 90 MET A CA 1
ATOM 710 C C . MET A 1 90 ? -6.813 6.994 9.883 1.00 98.19 90 MET A C 1
ATOM 712 O O . MET A 1 90 ? -5.802 6.488 10.359 1.00 98.19 90 MET A O 1
ATOM 716 N N . ASN A 1 91 ? -7.172 8.257 10.144 1.00 98.25 91 ASN A N 1
ATOM 717 C CA . ASN A 1 91 ? -6.418 9.254 10.915 1.00 98.25 91 ASN A CA 1
ATOM 718 C C . ASN A 1 91 ? -6.410 9.071 12.434 1.00 98.25 91 ASN A C 1
ATOM 720 O O . ASN A 1 91 ? -5.558 9.675 13.089 1.00 98.25 91 ASN A O 1
ATOM 724 N N . GLU A 1 92 ? -7.241 8.191 12.988 1.00 98.44 92 GLU A N 1
ATOM 725 C CA . GLU A 1 92 ? -7.217 7.870 14.414 1.00 98.44 92 GLU A CA 1
ATOM 726 C C . GLU A 1 92 ? -5.830 7.405 14.892 1.00 98.44 92 GLU A C 1
ATOM 728 O O . GLU A 1 92 ? -5.108 6.675 14.207 1.00 98.44 92 GLU A O 1
ATOM 733 N N . ALA A 1 93 ? -5.457 7.808 16.111 1.00 98.19 93 ALA A N 1
ATOM 734 C CA . ALA A 1 93 ? -4.148 7.492 16.685 1.00 98.19 93 ALA A CA 1
ATOM 735 C C . ALA A 1 93 ? -3.927 5.981 16.888 1.00 98.19 93 ALA A C 1
ATOM 737 O O . ALA A 1 93 ? -2.792 5.509 16.804 1.00 98.19 93 ALA A O 1
ATOM 738 N N . SER A 1 94 ? -5.006 5.223 17.106 1.00 97.88 94 SER A N 1
ATOM 739 C CA . SER A 1 94 ? -5.018 3.754 17.174 1.00 97.88 94 SER A CA 1
ATOM 740 C C . SER A 1 94 ? -4.493 3.093 15.893 1.00 97.88 94 SER A C 1
ATOM 742 O O . SER A 1 94 ? -3.946 1.996 15.952 1.00 97.88 94 SER A O 1
ATOM 744 N N . ASN A 1 95 ? -4.595 3.779 14.751 1.00 97.88 95 ASN A N 1
ATOM 745 C CA . ASN A 1 95 ? -4.208 3.280 13.434 1.00 97.88 95 ASN A CA 1
ATOM 746 C C . ASN A 1 95 ? -2.833 3.792 12.969 1.00 97.88 95 ASN A C 1
ATOM 748 O O . ASN A 1 95 ? -2.436 3.534 11.833 1.00 97.88 95 ASN A O 1
ATOM 752 N N . ASN A 1 96 ? -2.079 4.491 13.830 1.00 97.31 96 ASN A N 1
ATOM 753 C CA . ASN A 1 96 ? -0.778 5.077 13.483 1.00 97.31 96 ASN A CA 1
ATOM 754 C C . ASN A 1 96 ? 0.232 4.050 12.952 1.00 97.31 96 ASN A C 1
ATOM 756 O O . ASN A 1 96 ? 0.923 4.337 11.978 1.00 97.31 96 ASN A O 1
ATOM 760 N N . GLU A 1 97 ? 0.315 2.867 13.567 1.00 97.50 97 GLU A N 1
ATOM 761 C CA . GLU A 1 97 ? 1.236 1.808 13.129 1.00 97.50 97 GLU A CA 1
ATOM 762 C C . GLU A 1 97 ? 0.867 1.295 11.731 1.00 97.50 97 GLU A C 1
ATOM 764 O O . GLU A 1 97 ? 1.715 1.231 10.841 1.00 97.50 97 GLU A O 1
ATOM 769 N N . LEU A 1 98 ? -0.419 1.004 11.507 1.00 98.19 98 LEU A N 1
ATOM 770 C CA . LEU A 1 98 ? -0.911 0.566 10.205 1.00 98.19 98 LEU A CA 1
ATOM 771 C C . LEU A 1 98 ? -0.695 1.646 9.138 1.00 98.19 98 LEU A C 1
ATOM 773 O O . LEU A 1 98 ? -0.171 1.332 8.072 1.00 98.19 98 LEU A O 1
ATOM 777 N N . ARG A 1 99 ? -1.018 2.915 9.425 1.00 97.88 99 ARG A N 1
ATOM 778 C CA . ARG A 1 99 ? -0.735 4.026 8.503 1.00 97.88 99 ARG A CA 1
ATOM 779 C C . ARG A 1 99 ? 0.756 4.103 8.181 1.00 97.88 99 ARG A C 1
ATOM 781 O O . ARG A 1 99 ? 1.094 4.182 7.008 1.00 97.88 99 ARG A O 1
ATOM 788 N N . ALA A 1 100 ? 1.641 4.053 9.176 1.00 97.06 100 ALA A N 1
ATOM 789 C CA . ALA A 1 100 ? 3.084 4.137 8.948 1.00 97.06 100 ALA A CA 1
ATOM 790 C C . ALA A 1 100 ? 3.594 3.015 8.025 1.00 97.06 100 ALA A C 1
ATOM 792 O O . ALA A 1 100 ? 4.404 3.266 7.132 1.00 97.06 100 ALA A O 1
ATOM 793 N N . ASP A 1 101 ? 3.075 1.796 8.183 1.00 96.81 101 ASP A N 1
ATOM 794 C CA . ASP A 1 101 ? 3.385 0.690 7.278 1.00 96.81 101 ASP A CA 1
ATOM 795 C C . ASP A 1 101 ? 2.820 0.910 5.863 1.00 96.81 101 ASP A C 1
ATOM 797 O O . ASP A 1 101 ? 3.471 0.552 4.878 1.00 96.81 101 ASP A O 1
ATOM 801 N N . LEU A 1 102 ? 1.629 1.499 5.719 1.00 97.62 102 LEU A N 1
ATOM 802 C CA . LEU A 1 102 ? 1.033 1.828 4.415 1.00 97.62 102 LEU A CA 1
ATOM 803 C C . LEU A 1 102 ? 1.784 2.955 3.696 1.00 97.62 102 LEU A C 1
ATOM 805 O O . LEU A 1 102 ? 1.977 2.867 2.489 1.00 97.62 102 LEU A O 1
ATOM 809 N N . GLU A 1 103 ? 2.300 3.956 4.413 1.00 95.12 103 GLU A N 1
ATOM 810 C CA . GLU A 1 103 ? 3.161 5.012 3.845 1.00 95.12 103 GLU A CA 1
ATOM 811 C C . GLU A 1 103 ? 4.431 4.444 3.177 1.00 95.12 103 GLU A C 1
ATOM 813 O O . GLU A 1 103 ? 5.034 5.063 2.294 1.00 95.12 103 GLU A O 1
ATOM 818 N N . LEU A 1 104 ? 4.854 3.245 3.587 1.00 92.31 104 LEU A N 1
ATOM 819 C CA . LEU A 1 104 ? 5.957 2.508 2.973 1.00 92.31 104 LEU A CA 1
ATOM 820 C C . LEU A 1 104 ? 5.473 1.528 1.903 1.00 92.31 104 LEU A C 1
ATOM 822 O O . LEU A 1 104 ? 6.073 1.446 0.831 1.00 92.31 104 LEU A O 1
ATOM 826 N N . SER A 1 105 ? 4.418 0.774 2.207 1.00 94.19 105 SER A N 1
ATOM 827 C CA . SER A 1 105 ? 3.987 -0.373 1.410 1.00 94.19 105 SER A CA 1
ATOM 828 C C . SER A 1 105 ? 2.997 -0.039 0.302 1.00 94.19 105 SER A C 1
ATOM 830 O O . SER A 1 105 ? 3.001 -0.756 -0.685 1.00 94.19 105 SER A O 1
ATOM 832 N N . TRP A 1 106 ? 2.198 1.023 0.401 1.00 96.25 106 TRP A N 1
ATOM 833 C CA . TRP A 1 106 ? 1.139 1.377 -0.552 1.00 96.25 106 TRP A CA 1
ATOM 834 C C . TRP A 1 106 ? 1.238 2.861 -0.918 1.00 96.25 106 TRP A C 1
ATOM 836 O O . TRP A 1 106 ? 0.555 3.712 -0.357 1.00 96.25 106 TRP A O 1
ATOM 846 N N . ARG A 1 107 ? 2.145 3.206 -1.832 1.00 92.12 107 ARG A N 1
ATOM 847 C CA . ARG A 1 107 ? 2.503 4.603 -2.120 1.00 92.12 107 ARG A CA 1
ATOM 848 C C . ARG A 1 107 ? 1.865 5.090 -3.410 1.00 92.12 107 ARG A C 1
ATOM 850 O O . ARG A 1 107 ? 1.828 4.366 -4.392 1.00 92.12 107 ARG A O 1
ATOM 857 N N . SER A 1 108 ? 1.442 6.347 -3.419 1.00 91.25 108 SER A N 1
ATOM 858 C CA . SER A 1 108 ? 1.144 7.086 -4.639 1.00 91.25 108 SER A CA 1
ATOM 859 C C . SER A 1 108 ? 2.453 7.518 -5.292 1.00 91.25 108 SER A C 1
ATOM 861 O O . SER A 1 108 ? 3.296 8.151 -4.654 1.00 91.25 108 SER A O 1
ATOM 863 N N . PHE A 1 109 ? 2.599 7.215 -6.578 1.00 87.38 109 PHE A N 1
ATOM 864 C CA . PHE A 1 109 ? 3.675 7.746 -7.419 1.00 87.38 109 PHE A CA 1
ATOM 865 C C . PHE A 1 109 ? 3.194 8.856 -8.348 1.00 87.38 109 PHE A C 1
ATOM 867 O O . PHE A 1 109 ? 3.962 9.288 -9.197 1.00 87.38 109 PHE A O 1
ATOM 874 N N . ILE A 1 110 ? 1.938 9.295 -8.225 1.00 86.50 110 ILE A N 1
ATOM 875 C CA . ILE A 1 110 ? 1.360 10.342 -9.068 1.00 86.50 110 ILE A CA 1
ATOM 876 C C . ILE A 1 110 ? 1.607 11.707 -8.417 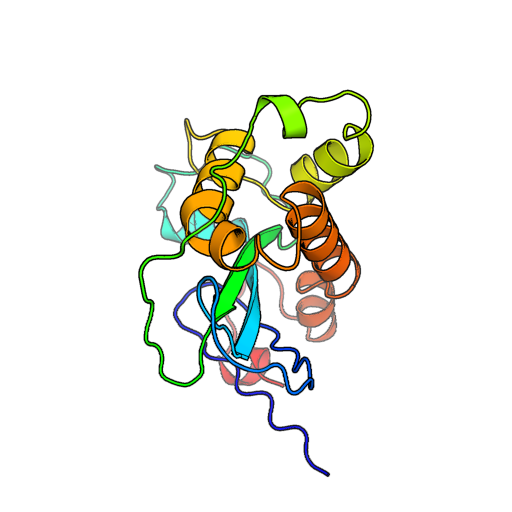1.00 86.50 110 ILE A C 1
ATOM 878 O O . ILE A 1 110 ? 1.222 11.955 -7.274 1.00 86.50 110 ILE A O 1
ATOM 882 N N . SER A 1 111 ? 2.216 12.619 -9.168 1.00 83.62 111 SER A N 1
ATOM 883 C CA . SER A 1 111 ? 2.481 13.990 -8.751 1.00 83.62 111 SER A CA 1
ATOM 884 C C . SER A 1 111 ? 1.182 14.712 -8.408 1.00 83.62 111 SER A C 1
ATOM 886 O O . SER A 1 111 ? 0.198 14.639 -9.142 1.00 83.62 111 SER A O 1
ATOM 888 N N . GLY A 1 112 ? 1.167 15.384 -7.257 1.00 85.62 112 GLY A N 1
ATOM 889 C CA . GLY A 1 112 ? -0.024 16.053 -6.731 1.00 85.62 112 GLY A CA 1
ATOM 890 C C . GLY A 1 112 ? -1.077 15.128 -6.108 1.00 85.62 112 GLY A C 1
ATOM 891 O O . GLY A 1 112 ? -2.078 15.638 -5.617 1.00 85.62 112 GLY A O 1
ATOM 892 N N . ARG A 1 113 ? -0.867 13.803 -6.074 1.00 89.81 113 ARG A N 1
ATOM 893 C CA . ARG A 1 113 ? -1.751 12.844 -5.391 1.00 89.81 113 ARG A CA 1
ATOM 894 C C . ARG A 1 113 ? -1.061 12.280 -4.151 1.00 89.81 113 ARG A C 1
ATOM 896 O O . ARG A 1 113 ? -0.021 11.629 -4.264 1.00 89.81 113 ARG A O 1
ATOM 903 N N . SER A 1 114 ? -1.644 12.504 -2.975 1.00 94.31 114 SER A N 1
ATOM 904 C CA . SER A 1 114 ? -1.132 11.949 -1.717 1.00 94.31 114 SER A CA 1
ATOM 905 C C . SER A 1 114 ? -1.399 10.444 -1.605 1.00 94.31 114 SER A C 1
ATOM 907 O O . SER A 1 114 ? -2.244 9.890 -2.312 1.00 94.31 114 SER A O 1
ATOM 909 N N . ASN A 1 115 ? -0.708 9.775 -0.678 1.00 96.12 115 ASN A N 1
ATOM 910 C CA . ASN A 1 115 ? -0.987 8.373 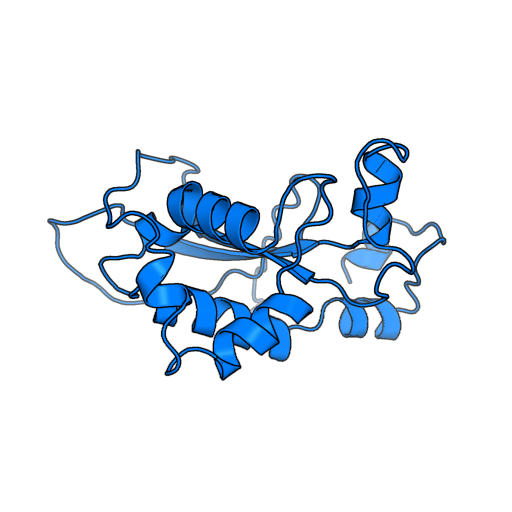-0.360 1.00 96.12 115 ASN A CA 1
ATOM 911 C C . ASN A 1 115 ? -2.434 8.193 0.119 1.00 96.12 115 ASN A C 1
ATOM 913 O O . ASN A 1 115 ? -3.117 7.295 -0.355 1.00 96.12 115 ASN A O 1
ATOM 917 N N . MET A 1 116 ? -2.942 9.110 0.950 1.00 98.06 116 MET A N 1
ATOM 918 C CA . MET A 1 116 ? -4.333 9.088 1.409 1.00 98.06 116 MET A CA 1
ATOM 919 C C . MET A 1 116 ? -5.339 9.188 0.252 1.00 98.06 116 MET A C 1
ATOM 921 O O . MET A 1 116 ? -6.332 8.467 0.251 1.00 98.06 116 MET A O 1
ATOM 925 N N . ASP A 1 117 ? -5.076 10.034 -0.751 1.00 97.62 117 ASP A N 1
ATOM 926 C CA . ASP A 1 117 ? -5.936 10.134 -1.943 1.00 97.62 117 ASP A CA 1
ATOM 927 C C . ASP A 1 117 ? -5.939 8.827 -2.741 1.00 97.62 117 ASP A C 1
ATOM 929 O O . ASP A 1 117 ? -6.967 8.428 -3.289 1.00 97.62 117 ASP A O 1
ATOM 933 N N . PHE A 1 118 ? -4.789 8.153 -2.811 1.00 96.94 118 PHE A N 1
ATOM 934 C CA . PHE A 1 118 ? -4.683 6.869 -3.490 1.00 96.94 118 PHE A CA 1
ATOM 935 C C . PHE A 1 118 ? -5.390 5.750 -2.713 1.00 96.94 118 PHE A C 1
ATOM 937 O O . PHE A 1 118 ? -6.161 4.998 -3.304 1.00 96.94 118 PHE A O 1
ATOM 944 N N . TRP A 1 119 ? -5.214 5.680 -1.393 1.00 98.56 119 TRP A N 1
ATOM 945 C CA . TRP A 1 119 ? -5.903 4.712 -0.534 1.00 98.56 119 TRP A CA 1
ATOM 946 C C . TRP A 1 119 ? -7.418 4.878 -0.581 1.00 98.56 119 TRP A C 1
ATOM 948 O O . TRP A 1 119 ? -8.142 3.890 -0.676 1.00 98.56 119 TRP A O 1
ATOM 958 N N . GLU A 1 120 ? -7.897 6.122 -0.550 1.00 98.50 120 GLU A N 1
ATOM 959 C CA . GLU A 1 120 ? -9.315 6.435 -0.694 1.00 98.50 120 GLU A CA 1
ATOM 960 C C . GLU A 1 120 ? -9.855 5.958 -2.044 1.00 98.50 120 GLU A C 1
ATOM 962 O O . GLU A 1 120 ? -10.894 5.298 -2.093 1.00 98.50 120 GLU A O 1
ATOM 967 N N . TYR A 1 121 ? -9.141 6.254 -3.134 1.00 96.62 121 TYR A N 1
ATOM 968 C CA . TYR A 1 121 ? -9.519 5.815 -4.475 1.00 96.62 121 TYR A CA 1
ATOM 969 C C . TYR A 1 121 ? -9.614 4.285 -4.571 1.00 96.62 121 TYR A C 1
ATOM 971 O O . TYR A 1 121 ? -10.642 3.761 -5.008 1.00 96.62 121 TYR A O 1
ATOM 979 N N . GLU A 1 122 ? -8.586 3.568 -4.112 1.00 97.44 122 GLU A N 1
ATOM 980 C CA . GLU A 1 122 ? -8.544 2.102 -4.138 1.00 97.44 122 GLU A CA 1
ATOM 981 C C . GLU A 1 122 ? -9.638 1.484 -3.261 1.00 97.44 122 GLU A C 1
ATOM 983 O O . GLU A 1 122 ? -10.311 0.534 -3.666 1.00 97.44 122 GLU A O 1
ATOM 988 N N . TYR A 1 123 ? -9.879 2.031 -2.067 1.00 97.62 123 TYR A N 1
ATOM 989 C CA . TYR A 1 123 ? -10.929 1.528 -1.186 1.00 97.62 123 TYR A CA 1
ATOM 990 C C . TYR A 1 123 ? -12.326 1.763 -1.767 1.00 97.62 123 TYR A C 1
ATOM 992 O O . TYR A 1 123 ? -13.147 0.846 -1.815 1.00 97.62 123 TYR A O 1
ATOM 1000 N N . ASN A 1 124 ? -12.600 2.972 -2.256 1.00 95.56 124 ASN A N 1
ATOM 1001 C CA . ASN A 1 124 ? -13.913 3.322 -2.793 1.00 95.56 124 ASN A CA 1
ATOM 1002 C C . ASN A 1 124 ? -14.223 2.610 -4.112 1.00 95.56 124 ASN A C 1
ATOM 1004 O O . ASN A 1 124 ? -15.402 2.422 -4.434 1.00 95.56 124 ASN A O 1
ATOM 1008 N N . THR A 1 125 ? -13.195 2.217 -4.864 1.00 92.00 125 THR A N 1
ATOM 1009 C CA . THR A 1 125 ? -13.344 1.468 -6.117 1.00 92.00 125 THR A CA 1
ATOM 1010 C C . THR A 1 125 ? -13.428 -0.037 -5.863 1.00 92.00 125 THR A C 1
ATOM 1012 O O . THR A 1 125 ? -14.281 -0.702 -6.447 1.00 92.00 125 THR A O 1
ATOM 1015 N N . HIS A 1 126 ? -12.601 -0.569 -4.957 1.00 92.88 126 HIS A N 1
ATOM 1016 C CA . HIS A 1 126 ? -12.431 -2.012 -4.763 1.00 92.88 126 HIS A CA 1
ATOM 1017 C C . HIS A 1 126 ? -12.691 -2.474 -3.326 1.00 92.88 126 HIS A C 1
ATOM 1019 O O . HIS A 1 126 ? -13.443 -3.421 -3.102 1.00 92.88 126 HIS A O 1
ATOM 1025 N N . GLY A 1 127 ? -12.096 -1.815 -2.331 1.00 94.75 127 GLY A N 1
ATOM 1026 C CA . GLY A 1 127 ? -12.155 -2.265 -0.935 1.00 94.75 127 GLY A CA 1
ATOM 1027 C C . GLY A 1 127 ? -13.573 -2.393 -0.375 1.00 94.75 127 GLY A C 1
ATOM 1028 O O . GLY A 1 127 ? -13.908 -3.422 0.222 1.00 94.75 127 GLY A O 1
ATOM 1029 N N . LYS A 1 128 ? -14.447 -1.418 -0.657 1.00 93.38 128 LYS A N 1
ATOM 1030 C CA . LYS A 1 128 ? -15.834 -1.394 -0.162 1.00 93.38 128 LYS A CA 1
ATOM 1031 C C . LYS A 1 128 ? -16.685 -2.574 -0.638 1.00 93.38 128 LYS A C 1
ATOM 1033 O O . LYS A 1 128 ? -17.688 -2.892 -0.010 1.00 93.38 128 LYS A O 1
ATOM 1038 N N . CYS A 1 129 ? -16.288 -3.268 -1.710 1.00 91.75 129 CYS A N 1
ATOM 1039 C CA . CYS A 1 129 ? -16.949 -4.505 -2.142 1.00 91.75 129 CYS A CA 1
ATOM 1040 C C . CYS A 1 129 ? -16.847 -5.615 -1.079 1.00 91.75 129 CYS A C 1
ATOM 1042 O O . CYS A 1 129 ? -17.631 -6.560 -1.073 1.00 91.75 129 CYS A O 1
ATOM 1044 N N . SER A 1 130 ? -15.879 -5.505 -0.167 1.00 92.81 130 SER A N 1
ATOM 1045 C CA . SER A 1 130 ? -15.634 -6.462 0.908 1.00 92.81 130 SER A CA 1
ATOM 1046 C C . SER A 1 130 ? -16.076 -5.982 2.296 1.00 92.81 130 SER A C 1
ATOM 1048 O O . SER A 1 130 ? -15.848 -6.697 3.270 1.00 92.81 130 SER A O 1
ATOM 1050 N N . ASP A 1 131 ? -16.769 -4.839 2.382 1.00 91.56 131 ASP A N 1
ATOM 1051 C CA . ASP A 1 131 ? -17.162 -4.170 3.638 1.00 91.56 131 ASP A CA 1
ATOM 1052 C C . ASP A 1 131 ? -18.053 -5.042 4.544 1.00 91.56 131 ASP A C 1
ATOM 1054 O O . ASP A 1 131 ? -17.988 -4.982 5.767 1.00 91.56 131 ASP A O 1
ATOM 1058 N N . HIS A 1 132 ? -18.824 -5.960 3.950 1.00 89.00 132 HIS A N 1
ATOM 1059 C CA . HIS A 1 132 ? -19.635 -6.939 4.682 1.00 89.00 132 HIS A CA 1
ATOM 1060 C C . HIS A 1 132 ? -18.810 -7.988 5.461 1.00 89.00 132 HIS A C 1
ATOM 1062 O O . HIS A 1 132 ? -19.363 -8.714 6.286 1.00 89.00 132 HIS A O 1
ATOM 1068 N N . LYS A 1 133 ? -17.508 -8.112 5.174 1.00 91.31 133 LYS A N 1
ATOM 1069 C CA . LYS A 1 133 ? -16.574 -9.068 5.802 1.00 91.31 133 LYS A CA 1
ATOM 1070 C C . LYS A 1 133 ? -15.408 -8.382 6.502 1.00 91.31 133 LYS A C 1
ATOM 1072 O O . LYS A 1 133 ? -14.957 -8.871 7.533 1.00 91.31 133 LYS A O 1
ATOM 1077 N N . PHE A 1 134 ? -14.899 -7.302 5.922 1.00 94.75 134 PHE A N 1
ATOM 1078 C CA . PHE A 1 134 ? -13.735 -6.586 6.414 1.00 94.75 134 PHE A CA 1
ATOM 1079 C C . PHE A 1 134 ? -14.085 -5.117 6.559 1.00 94.75 134 PHE A C 1
ATOM 1081 O O . PHE A 1 134 ? -14.430 -4.470 5.576 1.00 94.75 134 PHE A O 1
ATOM 1088 N N . SER A 1 135 ? -13.922 -4.578 7.765 1.00 96.75 135 SER A N 1
ATOM 1089 C CA . SER A 1 135 ? -13.919 -3.129 7.934 1.00 96.75 135 SER A CA 1
ATOM 1090 C C . SER A 1 135 ? -12.787 -2.500 7.118 1.00 96.75 135 SER A C 1
ATOM 1092 O O . SER A 1 135 ? -11.803 -3.169 6.782 1.00 96.75 135 SER A O 1
ATOM 1094 N N . GLN A 1 136 ? -12.866 -1.189 6.876 1.00 97.69 136 GLN A N 1
ATOM 1095 C CA . GLN A 1 136 ? -11.794 -0.431 6.228 1.00 97.69 136 GLN A CA 1
ATOM 1096 C C . GLN A 1 136 ? -10.407 -0.784 6.781 1.00 97.69 136 GLN A C 1
ATOM 1098 O O . GLN A 1 136 ? -9.494 -1.110 6.022 1.00 97.69 136 GLN A O 1
ATOM 1103 N N . MET A 1 137 ? -10.249 -0.777 8.108 1.00 98.25 137 MET A N 1
ATOM 1104 C CA . MET A 1 137 ? -8.946 -1.039 8.719 1.00 98.25 137 MET A CA 1
ATOM 1105 C C . MET A 1 137 ? -8.513 -2.496 8.549 1.00 98.25 137 MET A C 1
ATOM 1107 O O . MET A 1 137 ? -7.341 -2.743 8.284 1.00 98.25 137 MET A O 1
ATOM 1111 N N . GLN A 1 138 ? -9.439 -3.459 8.608 1.00 98.19 138 GLN A N 1
ATOM 1112 C CA . GLN A 1 138 ? -9.129 -4.868 8.337 1.00 98.19 138 GLN A CA 1
ATOM 1113 C C . GLN A 1 138 ? -8.715 -5.100 6.878 1.00 98.19 138 GLN A C 1
ATOM 1115 O O . GLN A 1 138 ? -7.804 -5.887 6.622 1.00 98.19 138 GLN A O 1
ATOM 1120 N N . TYR A 1 139 ? -9.336 -4.400 5.925 1.00 98.19 139 TYR A N 1
ATOM 1121 C CA . TYR A 1 139 ? -8.957 -4.444 4.512 1.00 98.19 139 TYR A CA 1
ATOM 1122 C C . TYR A 1 139 ? -7.508 -3.973 4.306 1.00 98.19 139 TYR A C 1
ATOM 1124 O O . TYR A 1 139 ? -6.694 -4.690 3.714 1.00 98.19 139 TYR A O 1
ATOM 1132 N N . PHE A 1 140 ? -7.151 -2.809 4.858 1.00 98.62 140 PHE A N 1
ATOM 1133 C CA . PHE A 1 140 ? -5.788 -2.283 4.757 1.00 98.62 140 PHE A CA 1
ATOM 1134 C C . PHE A 1 140 ? -4.766 -3.138 5.517 1.00 98.62 140 PHE A C 1
ATOM 1136 O O . PHE A 1 140 ? -3.676 -3.394 5.004 1.00 98.62 140 PHE A O 1
ATOM 1143 N N . ASP A 1 141 ? -5.119 -3.639 6.703 1.00 98.44 141 ASP A N 1
ATOM 1144 C CA . ASP A 1 141 ? -4.265 -4.538 7.486 1.00 98.44 141 ASP A CA 1
ATOM 1145 C C . ASP A 1 141 ? -3.980 -5.846 6.731 1.00 98.44 141 ASP A C 1
ATOM 1147 O O . ASP A 1 141 ? -2.845 -6.344 6.717 1.00 98.44 141 ASP A O 1
ATOM 1151 N N . ARG A 1 142 ? -4.984 -6.370 6.013 1.00 97.88 142 ARG A N 1
ATOM 1152 C CA . ARG A 1 142 ? -4.835 -7.556 5.169 1.00 97.88 142 ARG A CA 1
ATOM 1153 C C . ARG A 1 142 ? -3.891 -7.299 4.001 1.00 97.88 142 ARG A C 1
ATOM 1155 O O . ARG A 1 142 ? -2.983 -8.103 3.789 1.00 97.88 142 ARG A O 1
ATOM 1162 N N . ALA A 1 143 ? -4.061 -6.189 3.284 1.00 97.50 143 ALA A N 1
ATOM 1163 C CA . ALA A 1 143 ? -3.184 -5.812 2.177 1.00 97.50 143 ALA A CA 1
ATOM 1164 C C . ALA A 1 143 ? -1.729 -5.618 2.640 1.00 97.50 143 ALA A C 1
ATOM 1166 O O . ALA A 1 143 ? -0.808 -6.192 2.055 1.00 97.50 143 ALA A O 1
ATOM 1167 N N . ARG A 1 144 ? -1.521 -4.908 3.758 1.00 97.19 144 ARG A N 1
ATOM 1168 C CA . ARG A 1 144 ? -0.206 -4.755 4.402 1.00 97.19 144 ARG A CA 1
ATOM 1169 C C . ARG A 1 144 ? 0.422 -6.111 4.728 1.00 97.19 144 ARG A C 1
ATOM 1171 O O . ARG A 1 144 ? 1.608 -6.332 4.487 1.00 97.19 144 ARG A O 1
ATOM 1178 N N . SER A 1 145 ? -0.359 -7.026 5.296 1.00 96.44 145 SER A N 1
ATOM 1179 C CA . SER A 1 145 ? 0.123 -8.357 5.680 1.00 96.44 145 SER A CA 1
ATOM 1180 C C . SER A 1 145 ? 0.527 -9.193 4.460 1.00 96.44 145 SER A C 1
ATOM 1182 O O . SER A 1 145 ? 1.587 -9.819 4.477 1.00 96.44 145 SER A O 1
ATOM 1184 N N . LEU A 1 146 ? -0.254 -9.138 3.375 1.00 95.25 146 LEU A N 1
ATOM 1185 C CA . LEU A 1 146 ? 0.092 -9.772 2.099 1.00 95.25 146 LEU A CA 1
ATOM 1186 C C . LEU A 1 146 ? 1.375 -9.185 1.505 1.00 95.25 146 LEU A C 1
ATOM 1188 O O . LEU A 1 146 ? 2.224 -9.940 1.048 1.00 95.25 146 LEU A O 1
ATOM 1192 N N . TRP A 1 147 ? 1.575 -7.870 1.577 1.00 93.88 147 TRP A N 1
ATOM 1193 C CA . TRP A 1 147 ? 2.816 -7.237 1.124 1.00 93.88 147 TRP A CA 1
ATOM 1194 C C . TRP A 1 147 ? 4.045 -7.679 1.927 1.00 93.88 147 TRP A C 1
ATOM 1196 O O . TRP A 1 147 ? 5.086 -8.000 1.350 1.00 93.88 147 TRP A O 1
ATOM 1206 N N . LYS A 1 148 ? 3.924 -7.764 3.261 1.00 92.44 148 LYS A N 1
ATOM 1207 C CA . LYS A 1 148 ? 5.006 -8.270 4.125 1.00 92.44 148 LYS A CA 1
ATOM 1208 C C . LYS A 1 148 ? 5.356 -9.728 3.798 1.00 92.44 148 LYS A C 1
ATOM 1210 O O . LYS A 1 148 ? 6.534 -10.088 3.854 1.00 92.44 148 LYS A O 1
ATOM 1215 N N . GLN A 1 149 ? 4.356 -10.542 3.452 1.00 91.50 149 GLN A N 1
ATOM 1216 C CA . GLN A 1 149 ? 4.510 -11.962 3.130 1.00 91.50 149 GLN A CA 1
ATOM 1217 C C . GLN A 1 149 ? 5.045 -12.201 1.707 1.00 91.50 149 GLN A C 1
ATOM 1219 O O . GLN A 1 149 ? 5.971 -12.988 1.519 1.00 91.50 149 GLN A O 1
ATOM 1224 N N . TYR A 1 150 ? 4.492 -11.514 0.709 1.00 87.25 150 TYR A N 1
ATOM 1225 C CA . TYR A 1 150 ? 4.739 -11.743 -0.715 1.00 87.25 150 TYR A CA 1
ATOM 1226 C C . TYR A 1 150 ? 5.576 -10.624 -1.323 1.00 87.25 150 TYR A C 1
ATOM 1228 O O . TYR A 1 150 ? 5.114 -9.816 -2.124 1.00 87.25 150 TYR A O 1
ATOM 1236 N N . LYS A 1 151 ? 6.853 -10.600 -0.956 1.00 81.81 151 LYS A N 1
ATOM 1237 C CA . LYS A 1 151 ? 7.823 -9.615 -1.435 1.00 81.81 151 LYS A CA 1
ATOM 1238 C C . LYS A 1 151 ? 8.202 -9.877 -2.896 1.00 81.81 151 LYS A C 1
ATOM 1240 O O . LYS A 1 151 ? 9.160 -10.600 -3.167 1.00 81.81 151 LYS A O 1
ATOM 1245 N N . ALA A 1 152 ? 7.491 -9.260 -3.845 1.00 79.75 152 ALA A N 1
ATOM 1246 C CA . ALA A 1 152 ? 7.746 -9.447 -5.281 1.00 79.75 152 ALA A CA 1
ATOM 1247 C C . ALA A 1 152 ? 9.206 -9.144 -5.664 1.00 79.75 152 ALA A C 1
ATOM 1249 O O . ALA A 1 152 ? 9.811 -9.864 -6.455 1.00 79.75 152 ALA A O 1
ATOM 1250 N N . HIS A 1 153 ? 9.817 -8.138 -5.029 1.00 74.62 153 HIS A N 1
ATOM 1251 C CA . HIS A 1 153 ? 11.233 -7.826 -5.229 1.00 74.62 153 HIS A CA 1
ATOM 1252 C C . HIS A 1 153 ? 12.155 -9.010 -4.891 1.00 74.62 153 HIS A C 1
ATOM 1254 O O . HIS A 1 153 ? 13.109 -9.251 -5.625 1.00 74.62 153 HIS A O 1
ATOM 1260 N N . THR A 1 154 ? 11.875 -9.775 -3.827 1.00 77.12 154 THR A N 1
ATOM 1261 C CA . THR A 1 154 ? 12.652 -10.965 -3.440 1.00 77.12 154 THR A CA 1
ATOM 1262 C C . THR A 1 154 ? 12.502 -12.076 -4.476 1.00 77.12 154 THR A C 1
ATOM 1264 O O . THR A 1 154 ? 13.480 -12.722 -4.838 1.00 77.12 154 THR A O 1
ATOM 1267 N N . LEU A 1 155 ? 11.290 -12.267 -5.005 1.00 73.81 155 LEU A N 1
ATOM 1268 C CA . LEU A 1 155 ? 11.032 -13.251 -6.056 1.00 73.81 155 LEU A CA 1
ATOM 1269 C C . LEU A 1 155 ? 11.844 -12.945 -7.325 1.00 73.81 155 LEU A C 1
ATOM 1271 O O . LEU A 1 155 ? 12.500 -13.833 -7.865 1.00 73.81 155 LEU A O 1
ATOM 1275 N N . PHE A 1 156 ? 11.843 -11.688 -7.774 1.00 73.38 156 PHE A N 1
ATOM 1276 C CA . PHE A 1 156 ? 12.586 -11.278 -8.967 1.00 73.38 156 PHE A CA 1
ATOM 1277 C C . PHE A 1 156 ? 14.103 -11.299 -8.760 1.00 73.38 156 PHE A C 1
ATOM 1279 O O . PHE A 1 156 ? 14.824 -11.831 -9.604 1.00 73.38 156 PHE A O 1
ATOM 1286 N N . SER A 1 157 ? 14.594 -10.807 -7.622 1.00 74.81 157 SER A N 1
ATOM 1287 C CA . SER A 1 157 ? 16.034 -10.822 -7.322 1.00 74.81 157 SER A CA 1
ATOM 1288 C C . SER A 1 157 ? 16.592 -12.245 -7.203 1.00 74.81 157 SER A C 1
ATOM 1290 O O . SER A 1 157 ? 17.657 -12.518 -7.753 1.00 74.81 157 SER A O 1
ATOM 1292 N N . ASN A 1 158 ? 15.840 -13.192 -6.629 1.00 79.06 158 ASN A N 1
ATOM 1293 C CA . ASN A 1 158 ? 16.212 -14.616 -6.617 1.00 79.06 158 ASN A CA 1
ATOM 1294 C C . ASN A 1 158 ? 16.317 -15.237 -8.023 1.00 79.06 158 ASN A C 1
ATOM 1296 O O . ASN A 1 158 ? 16.971 -16.263 -8.194 1.00 79.06 158 ASN A O 1
ATOM 1300 N N . ARG A 1 159 ? 15.686 -14.625 -9.031 1.00 77.62 159 ARG A N 1
ATOM 1301 C CA . ARG A 1 159 ? 15.748 -15.029 -10.446 1.00 77.62 159 ARG A CA 1
ATOM 1302 C C . ARG A 1 159 ? 16.732 -14.178 -11.258 1.00 77.62 159 ARG A C 1
ATOM 1304 O O . ARG A 1 159 ? 16.715 -14.238 -12.484 1.00 77.62 159 ARG A O 1
ATOM 1311 N N . SER A 1 160 ? 17.561 -13.365 -10.595 1.00 79.94 160 SER A N 1
ATOM 1312 C CA . SER A 1 160 ? 18.483 -12.407 -11.228 1.00 79.94 160 SER A CA 1
ATOM 1313 C C . SER A 1 160 ? 17.783 -11.400 -12.158 1.00 79.94 160 SER A C 1
ATOM 1315 O O . SER A 1 160 ? 18.371 -10.898 -13.123 1.00 79.94 160 SER A O 1
ATOM 1317 N N . ILE A 1 161 ? 16.513 -11.099 -11.862 1.00 75.94 161 ILE A N 1
ATOM 1318 C CA . ILE A 1 161 ? 15.723 -10.067 -12.532 1.00 75.94 161 ILE A CA 1
ATOM 1319 C C . ILE A 1 161 ? 15.876 -8.764 -11.745 1.00 75.94 161 ILE A C 1
ATOM 1321 O O . ILE A 1 161 ? 15.390 -8.633 -10.622 1.00 75.94 161 ILE A O 1
ATOM 1325 N N . GLU A 1 162 ? 16.566 -7.800 -12.346 1.00 73.62 162 GLU A N 1
ATOM 1326 C CA . GLU A 1 162 ? 16.948 -6.527 -11.741 1.00 73.62 162 GLU A CA 1
ATOM 1327 C C . GLU A 1 162 ? 16.320 -5.349 -12.502 1.00 73.62 162 GLU A C 1
ATOM 1329 O O . GLU A 1 162 ? 16.211 -5.388 -13.735 1.00 73.62 162 GLU A O 1
ATOM 1334 N N . PRO A 1 163 ? 15.935 -4.263 -11.808 1.00 68.94 163 PRO A N 1
ATOM 1335 C CA . PRO A 1 163 ? 15.422 -3.073 -12.477 1.00 68.94 163 PRO A CA 1
ATOM 1336 C C . PRO A 1 163 ? 16.435 -2.468 -13.461 1.00 68.94 163 PRO A C 1
ATOM 1338 O O . PRO A 1 163 ? 17.641 -2.474 -13.229 1.00 68.94 163 PRO A O 1
ATOM 1341 N N . GLY A 1 164 ? 15.934 -1.926 -14.574 1.00 66.19 164 GLY A N 1
ATOM 1342 C CA . GLY A 1 164 ? 16.754 -1.294 -15.619 1.00 66.19 164 GLY A CA 1
ATOM 1343 C C . GLY A 1 164 ? 17.284 -2.246 -16.697 1.00 66.19 164 GLY A C 1
ATOM 1344 O O . GLY A 1 164 ? 17.815 -1.778 -17.703 1.00 66.19 164 GLY A O 1
ATOM 1345 N N . LYS A 1 165 ? 17.093 -3.561 -16.543 1.00 73.50 165 LYS A N 1
ATOM 1346 C CA . LYS A 1 165 ? 17.463 -4.580 -17.537 1.00 73.50 165 LYS A CA 1
ATOM 1347 C C . LYS A 1 165 ? 16.235 -5.114 -18.285 1.00 73.50 165 LYS A C 1
ATOM 1349 O O . LYS A 1 165 ? 15.099 -4.938 -17.849 1.00 73.50 165 LYS A O 1
ATOM 1354 N N . SER A 1 166 ? 16.467 -5.737 -19.441 1.00 76.38 166 SER A N 1
ATOM 1355 C CA . SER A 1 166 ? 15.418 -6.361 -20.262 1.00 76.38 166 SER A CA 1
ATOM 1356 C C . SER A 1 166 ? 15.453 -7.880 -20.109 1.00 76.38 166 SER A C 1
ATOM 1358 O O . SER A 1 166 ? 16.529 -8.471 -20.137 1.00 76.38 166 SER A O 1
ATOM 1360 N N . TYR A 1 167 ? 14.280 -8.502 -19.987 1.00 75.75 167 TYR A N 1
ATOM 1361 C CA . TYR A 1 167 ? 14.116 -9.943 -19.769 1.00 75.75 167 TYR A CA 1
ATOM 1362 C C . TYR A 1 167 ? 13.038 -10.500 -20.696 1.00 75.75 167 TYR A C 1
ATOM 1364 O O . TYR A 1 167 ? 12.124 -9.772 -21.094 1.00 75.75 167 TYR A O 1
ATOM 1372 N N . ARG A 1 168 ? 13.107 -11.794 -21.038 1.00 76.94 168 ARG A N 1
ATOM 1373 C CA . ARG A 1 168 ? 11.999 -12.435 -21.756 1.00 76.94 168 ARG A CA 1
ATOM 1374 C C . ARG A 1 168 ? 10.841 -12.632 -20.789 1.00 76.94 168 ARG A C 1
ATOM 1376 O O . ARG A 1 168 ? 11.047 -12.957 -19.623 1.00 76.94 168 ARG A O 1
ATOM 1383 N N . PHE A 1 169 ? 9.618 -12.539 -21.303 1.00 69.38 169 PHE A N 1
ATOM 1384 C CA . PHE A 1 169 ? 8.412 -12.809 -20.516 1.00 69.38 169 PHE A CA 1
ATOM 1385 C C . PHE A 1 169 ? 8.482 -14.165 -19.790 1.00 69.38 169 PHE A C 1
ATOM 1387 O O . PHE A 1 169 ? 8.156 -14.267 -18.614 1.00 69.38 169 PHE A O 1
ATOM 1394 N N . THR A 1 170 ? 9.007 -15.196 -20.456 1.00 74.25 170 THR A N 1
ATOM 1395 C CA . THR A 1 170 ? 9.168 -16.541 -19.884 1.00 74.25 170 THR A CA 1
ATOM 1396 C C . THR A 1 170 ? 10.102 -16.610 -18.679 1.00 74.25 170 THR A C 1
ATOM 1398 O O . THR A 1 170 ? 9.972 -17.532 -17.882 1.00 74.25 170 THR A O 1
ATOM 1401 N N . ASP A 1 171 ? 11.041 -15.675 -18.534 1.00 71.19 171 ASP A N 1
ATOM 1402 C CA . ASP A 1 171 ? 11.991 -15.669 -17.417 1.00 71.19 171 ASP A CA 1
ATOM 1403 C C . ASP A 1 171 ? 11.333 -15.110 -16.147 1.00 71.19 171 ASP A C 1
ATOM 1405 O O . ASP A 1 171 ? 11.626 -15.557 -15.040 1.00 71.19 171 ASP A O 1
ATOM 1409 N N . ALA A 1 172 ? 10.367 -14.199 -16.309 1.00 64.12 172 ALA A N 1
ATOM 1410 C CA . ALA A 1 172 ? 9.562 -13.666 -15.213 1.00 64.12 172 ALA A CA 1
ATOM 1411 C C . ALA A 1 172 ? 8.523 -14.675 -14.681 1.00 64.12 172 ALA A C 1
ATOM 1413 O O . ALA A 1 172 ? 8.128 -14.583 -13.522 1.00 64.12 172 ALA A O 1
ATOM 1414 N N . MET A 1 173 ? 8.115 -15.650 -15.501 1.00 59.03 173 MET A N 1
ATOM 1415 C CA . MET A 1 173 ? 7.001 -16.574 -15.227 1.00 59.03 173 MET A CA 1
ATOM 1416 C C . MET A 1 173 ? 7.390 -17.914 -14.575 1.00 59.03 173 MET A C 1
ATOM 1418 O O . MET A 1 173 ? 6.502 -18.716 -14.303 1.00 59.03 173 MET A O 1
ATOM 1422 N N . LYS A 1 174 ? 8.684 -18.194 -14.368 1.00 56.22 174 LYS A N 1
ATOM 1423 C CA . LYS A 1 174 ? 9.183 -19.462 -13.793 1.00 56.22 174 LYS A CA 1
ATOM 1424 C C . LYS A 1 174 ? 9.342 -19.392 -12.285 1.00 56.22 174 LYS A C 1
ATOM 1426 O O . LYS A 1 174 ? 8.400 -19.700 -11.531 1.00 56.22 174 LYS A O 1
#

InterPro domains:
  IPR001568 Ribonuclease T2-like [PF00445] (32-170)
  IPR001568 Ribonuclease T2-like [PTHR11240] (22-169)
  IPR018188 Ribonuclease T2, His active site 1 [PS00530] (63-70)
  IPR033130 Ribonuclease T2, His active site 2 [PS00531] (118-129)
  IPR036430 Ribonuclease T2-like superfamily [G3DSA:3.90.730.10] (31-174)
  IPR036430 Ribonuclease T2-like superfamily [SSF55895] (15-171)

Foldseek 3Di:
DDDDPDQPDPDAFGFDWDADDDDDDDDDWADFGTKGFTWGALLVVCVVVVPQFFDDPPGDLFIATQAIARHHPVRDDDQTDFDADDPVVCVDPVNVVLVVLCVVRPAGRGPPAGSVNSLRVRCNRGVRSCRVPAPSSRSSVVSSVCCVVCGLSVVCVVLVNGPPDDDDPVSSVD

Organism: Prunus dulcis (NCBI:txid3755)

pLDDT: mean 78.38, std 20.59, range [24.23, 98.62]